Protein AF-A0A922NH41-F1 (afdb_monomer_lite)

Structure (mmCIF, N/CA/C/O backbone):
data_AF-A0A922NH41-F1
#
_entry.id   AF-A0A922NH41-F1
#
loop_
_atom_site.group_PDB
_atom_site.id
_atom_site.type_symbol
_atom_site.label_atom_id
_atom_site.label_alt_id
_atom_site.label_comp_id
_atom_site.label_asym_id
_atom_site.label_entity_id
_atom_site.label_seq_id
_atom_site.pdbx_PDB_ins_code
_atom_site.Cartn_x
_atom_site.Cartn_y
_atom_site.Cartn_z
_atom_site.occupancy
_atom_site.B_iso_or_equiv
_atom_site.auth_seq_id
_atom_site.auth_comp_id
_atom_site.auth_asym_id
_atom_site.auth_atom_id
_atom_site.pdbx_PDB_model_num
ATOM 1 N N . MET A 1 1 ? 10.855 -19.176 -13.902 1.00 51.25 1 MET A N 1
ATOM 2 C CA . MET A 1 1 ? 9.618 -18.468 -13.512 1.00 51.25 1 MET A CA 1
ATOM 3 C C . MET A 1 1 ? 9.506 -18.572 -11.996 1.00 51.25 1 MET A C 1
ATOM 5 O O . MET A 1 1 ? 9.167 -19.634 -11.502 1.00 51.25 1 MET A O 1
ATOM 9 N N . LEU A 1 2 ? 9.926 -17.542 -11.258 1.00 60.00 2 LEU A N 1
ATOM 10 C CA . LEU A 1 2 ? 9.858 -17.499 -9.790 1.00 60.00 2 LEU A CA 1
ATOM 11 C C . LEU A 1 2 ? 9.024 -16.273 -9.411 1.00 60.00 2 LEU A C 1
ATOM 13 O O . LEU A 1 2 ? 9.555 -15.202 -9.153 1.00 60.00 2 LEU A O 1
ATOM 17 N N . SER A 1 3 ? 7.702 -16.411 -9.496 1.00 70.25 3 SER A N 1
ATOM 18 C CA . SER A 1 3 ? 6.727 -15.371 -9.134 1.00 70.25 3 SER A CA 1
ATOM 19 C C . SER A 1 3 ? 6.440 -15.319 -7.631 1.00 70.25 3 SER A C 1
ATOM 21 O O . SER A 1 3 ? 5.739 -14.420 -7.178 1.00 70.25 3 SER A O 1
ATOM 23 N N . ILE A 1 4 ? 6.974 -16.269 -6.859 1.00 72.38 4 ILE A N 1
ATOM 24 C CA . ILE A 1 4 ? 6.817 -16.331 -5.408 1.00 72.38 4 ILE A CA 1
ATOM 25 C C . ILE A 1 4 ? 8.050 -15.677 -4.773 1.00 72.38 4 ILE A C 1
ATOM 27 O O . ILE A 1 4 ? 9.157 -16.191 -4.954 1.00 72.38 4 ILE A O 1
ATOM 31 N N . PRO A 1 5 ? 7.895 -14.555 -4.046 1.00 68.88 5 PRO A N 1
ATOM 32 C CA . PRO A 1 5 ? 8.991 -13.961 -3.293 1.00 68.88 5 PRO A CA 1
ATOM 33 C C . PRO A 1 5 ? 9.519 -14.959 -2.259 1.00 68.88 5 PRO A C 1
ATOM 35 O O . PRO A 1 5 ? 8.747 -15.527 -1.492 1.00 68.88 5 PRO A O 1
ATOM 38 N N . GLY A 1 6 ? 10.837 -15.157 -2.207 1.00 74.38 6 GLY A N 1
ATOM 39 C CA . GLY A 1 6 ? 11.476 -16.044 -1.226 1.00 74.38 6 GLY A CA 1
ATOM 40 C C . GLY A 1 6 ? 11.553 -15.472 0.197 1.00 74.38 6 GLY A C 1
ATOM 41 O O . GLY A 1 6 ? 12.155 -16.097 1.062 1.00 74.38 6 GLY A O 1
ATOM 42 N N . SER A 1 7 ? 11.005 -14.274 0.436 1.00 70.62 7 SER A N 1
ATOM 43 C CA . SER A 1 7 ? 11.106 -13.548 1.706 1.00 70.62 7 SER A CA 1
ATOM 44 C C . SER A 1 7 ? 9.870 -12.681 1.970 1.00 70.62 7 SER A C 1
ATOM 46 O O . SER A 1 7 ? 9.293 -12.110 1.041 1.00 70.62 7 SER A O 1
ATOM 48 N N . SER A 1 8 ? 9.493 -12.553 3.247 1.00 74.00 8 SER A N 1
ATOM 49 C CA . SER A 1 8 ? 8.423 -11.673 3.744 1.00 74.00 8 SER A CA 1
ATOM 50 C C . SER A 1 8 ? 8.791 -10.187 3.751 1.00 74.00 8 SER A C 1
ATOM 52 O O . SER A 1 8 ? 7.912 -9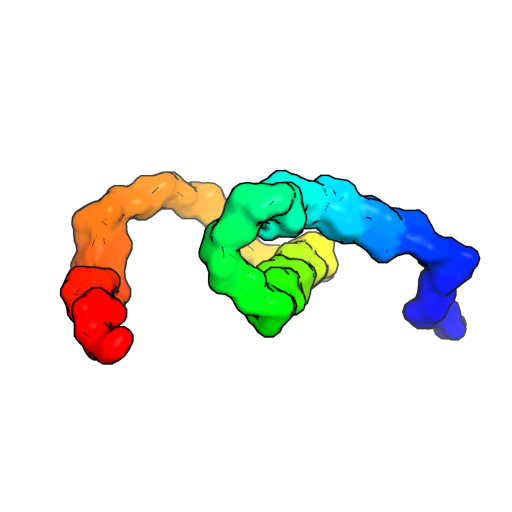.358 3.979 1.00 74.00 8 SER A O 1
ATOM 54 N N . CYS A 1 9 ? 10.051 -9.833 3.474 1.00 72.56 9 CYS A N 1
ATOM 55 C CA . CYS A 1 9 ? 10.568 -8.464 3.577 1.00 72.56 9 CYS A CA 1
ATOM 56 C C . CYS A 1 9 ? 9.736 -7.432 2.785 1.00 72.56 9 CYS A C 1
ATOM 58 O O . CYS A 1 9 ? 9.511 -6.319 3.256 1.00 72.56 9 CYS A O 1
ATOM 60 N N . GLU A 1 10 ? 9.185 -7.813 1.626 1.00 71.50 10 GLU A N 1
ATOM 61 C CA . GLU A 1 10 ? 8.293 -6.941 0.845 1.00 71.50 10 GLU A CA 1
ATOM 62 C C . GLU A 1 10 ? 6.971 -6.637 1.569 1.00 71.50 10 GLU A C 1
ATOM 64 O O . GLU A 1 10 ? 6.438 -5.535 1.446 1.00 71.50 10 GLU A O 1
ATOM 69 N N . CYS A 1 11 ? 6.434 -7.589 2.339 1.00 74.69 11 CYS A N 1
ATOM 70 C CA . CYS A 1 11 ? 5.237 -7.368 3.150 1.00 74.69 11 CYS A CA 1
ATOM 71 C C . CYS A 1 11 ? 5.554 -6.457 4.338 1.00 74.69 11 CYS A C 1
ATOM 73 O O . CYS A 1 11 ? 4.829 -5.495 4.571 1.00 74.69 11 CYS A O 1
ATOM 75 N N . GLU A 1 12 ? 6.657 -6.712 5.045 1.00 78.31 12 GLU A N 1
ATOM 76 C CA . GLU A 1 12 ? 7.112 -5.891 6.177 1.00 78.31 12 GLU A CA 1
ATOM 77 C C . GLU A 1 12 ? 7.330 -4.434 5.761 1.00 78.31 12 GLU A C 1
ATOM 79 O O . GLU A 1 12 ? 6.822 -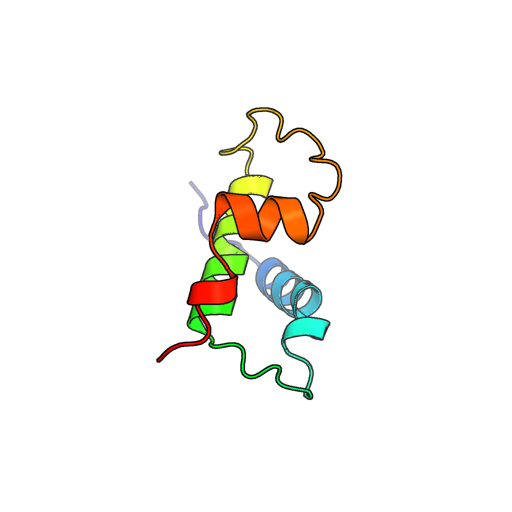3.520 6.410 1.00 78.31 12 GLU A O 1
ATOM 84 N N . ARG A 1 13 ? 7.969 -4.214 4.607 1.00 81.62 13 ARG A N 1
ATOM 85 C CA . ARG A 1 13 ? 8.155 -2.881 4.033 1.00 81.62 13 ARG A CA 1
ATOM 86 C C . ARG A 1 13 ? 6.829 -2.173 3.737 1.00 81.62 13 ARG A C 1
ATOM 88 O O . ARG A 1 13 ? 6.699 -0.992 4.040 1.00 81.62 13 ARG A O 1
ATOM 95 N N . LEU A 1 14 ? 5.834 -2.878 3.189 1.00 75.88 14 LEU A N 1
ATOM 96 C CA . LEU A 1 14 ? 4.503 -2.309 2.926 1.00 75.88 14 LEU A CA 1
ATOM 97 C C . LEU A 1 14 ? 3.765 -1.921 4.208 1.00 75.88 14 LEU A C 1
ATOM 99 O O . LEU A 1 14 ? 3.075 -0.903 4.224 1.00 75.88 14 LEU A O 1
ATOM 103 N N . PHE A 1 15 ? 3.905 -2.715 5.270 1.00 74.38 15 PHE A N 1
ATOM 104 C CA . PHE A 1 15 ? 3.338 -2.380 6.574 1.00 74.38 15 PHE A CA 1
ATOM 105 C C . PHE A 1 15 ? 4.024 -1.161 7.189 1.00 74.38 15 PHE A C 1
ATOM 107 O O . PHE A 1 15 ? 3.330 -0.298 7.721 1.00 74.38 15 PHE A O 1
ATOM 114 N N . SER A 1 16 ? 5.347 -1.035 7.058 1.00 81.06 16 SER A N 1
ATOM 115 C CA . SER A 1 16 ? 6.073 0.163 7.495 1.00 81.06 16 SER A CA 1
ATOM 116 C C . SER A 1 16 ? 5.682 1.408 6.692 1.00 81.06 16 SER A C 1
ATOM 118 O O . SER A 1 16 ? 5.430 2.454 7.279 1.00 81.06 16 SER A O 1
ATOM 120 N N . GLU A 1 17 ? 5.556 1.304 5.365 1.00 78.88 17 GLU A N 1
ATOM 121 C CA . GLU A 1 17 ? 5.155 2.419 4.484 1.00 78.88 17 GLU A CA 1
ATOM 122 C C . GLU A 1 17 ? 3.699 2.881 4.701 1.00 78.88 17 GLU A C 1
ATOM 124 O O . GLU A 1 17 ? 3.327 3.987 4.303 1.00 78.88 17 GLU A O 1
ATOM 129 N N . LEU A 1 18 ? 2.859 2.039 5.305 1.00 72.88 18 LEU A N 1
ATOM 130 C CA . LEU A 1 18 ? 1.486 2.369 5.697 1.00 72.88 18 LEU A CA 1
ATOM 131 C C . LEU A 1 18 ? 1.330 2.565 7.204 1.00 72.88 18 LEU A C 1
ATOM 133 O O . LEU A 1 18 ? 0.199 2.733 7.655 1.00 72.88 18 LEU A O 1
ATOM 137 N N . GLY A 1 19 ? 2.430 2.566 7.961 1.00 72.94 19 GLY A N 1
ATOM 138 C CA . GLY A 1 19 ? 2.436 2.677 9.419 1.00 72.94 19 GLY A CA 1
ATOM 139 C C . GLY A 1 19 ? 1.599 3.855 9.906 1.00 72.94 19 GLY A C 1
ATOM 140 O O . GLY A 1 19 ? 0.645 3.645 10.642 1.00 72.94 19 GLY A O 1
ATOM 141 N N . ASP A 1 20 ? 1.840 5.053 9.376 1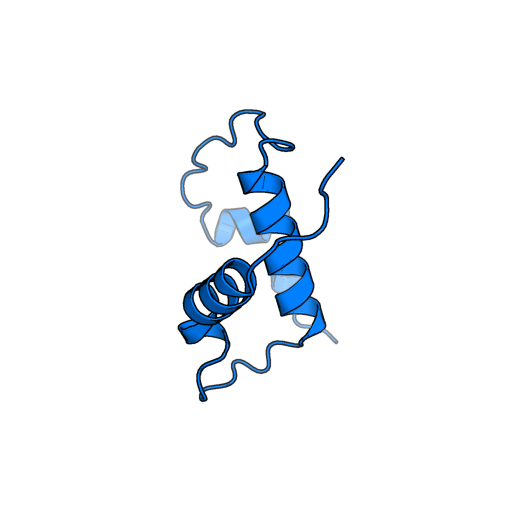.00 68.62 20 ASP A N 1
ATOM 142 C CA . ASP A 1 20 ? 1.105 6.279 9.735 1.00 68.62 20 ASP A CA 1
ATOM 143 C C . ASP A 1 20 ? -0.393 6.230 9.368 1.00 68.62 20 ASP A C 1
ATOM 145 O O . ASP A 1 20 ? -1.227 6.908 9.969 1.00 68.62 20 ASP A O 1
ATOM 149 N N . LEU A 1 21 ? -0.754 5.436 8.354 1.00 65.38 21 LEU A N 1
ATOM 150 C CA . LEU A 1 21 ? -2.135 5.254 7.891 1.00 65.38 21 LEU A CA 1
ATOM 151 C C . LEU A 1 21 ? -2.876 4.173 8.702 1.00 65.38 21 LEU A C 1
ATOM 153 O O . LEU A 1 21 ? -4.109 4.156 8.740 1.00 65.38 21 LEU A O 1
ATOM 157 N N . LEU A 1 22 ? -2.111 3.278 9.330 1.00 65.50 22 LEU A N 1
ATOM 158 C CA . LEU A 1 22 ? -2.553 2.176 10.182 1.00 65.50 22 LEU A CA 1
ATOM 159 C C . LEU A 1 22 ? -2.446 2.500 11.680 1.00 65.50 22 LEU A C 1
ATOM 161 O O . LEU A 1 22 ? -3.038 1.788 12.494 1.00 65.50 22 LEU A O 1
ATOM 165 N N . GLU A 1 23 ? -1.709 3.549 12.047 1.00 65.50 23 GLU A N 1
ATOM 166 C CA . GLU A 1 23 ? -1.490 3.960 13.428 1.00 65.50 23 GLU A CA 1
ATOM 167 C C . GLU A 1 23 ? -2.815 4.266 14.163 1.00 65.50 23 GLU A C 1
ATOM 169 O O . GLU A 1 23 ? -3.829 4.614 13.545 1.00 65.50 23 GLU A O 1
ATOM 174 N N . PRO A 1 24 ? -2.839 4.140 15.508 1.00 54.34 24 PRO A N 1
ATOM 175 C CA . PRO A 1 24 ? -4.056 3.939 16.302 1.00 54.34 24 PRO A CA 1
ATOM 176 C C . PRO A 1 24 ? -5.135 5.027 16.184 1.00 54.34 24 PRO A C 1
ATOM 178 O O . PRO A 1 24 ? -6.294 4.776 16.524 1.00 54.34 24 PRO A O 1
ATOM 181 N N . ARG A 1 25 ? -4.809 6.222 15.675 1.00 57.44 25 ARG A N 1
ATOM 182 C CA . ARG A 1 25 ? -5.786 7.270 15.332 1.00 57.44 25 ARG A CA 1
ATOM 183 C C . ARG A 1 25 ? -6.468 6.936 14.004 1.00 57.44 25 ARG A C 1
ATOM 185 O O . ARG A 1 25 ? -6.348 7.667 13.024 1.00 57.44 25 ARG A O 1
ATOM 192 N N . ARG A 1 26 ? -7.195 5.814 13.987 1.00 57.44 26 ARG A N 1
ATOM 193 C CA . ARG A 1 26 ? -7.974 5.311 12.849 1.00 57.44 26 ARG A CA 1
ATOM 194 C C . ARG A 1 26 ? -8.802 6.455 12.260 1.00 57.44 26 ARG A C 1
ATOM 196 O O . ARG A 1 26 ? -9.846 6.800 12.805 1.00 57.44 26 ARG A O 1
ATOM 203 N N . ARG A 1 27 ? -8.404 6.982 11.100 1.00 58.28 27 ARG A N 1
ATOM 204 C CA . ARG A 1 27 ? -9.228 7.847 10.228 1.00 58.28 27 ARG A CA 1
ATOM 205 C C . ARG A 1 27 ? -10.447 7.098 9.639 1.00 58.28 27 ARG A C 1
ATOM 207 O O . ARG A 1 27 ? -10.874 7.397 8.535 1.00 58.28 27 ARG A O 1
ATOM 214 N N . SER A 1 28 ? -10.951 6.067 10.331 1.00 66.62 28 SER A N 1
ATOM 215 C CA . SER A 1 28 ? -11.967 5.117 9.852 1.00 66.62 28 SER A CA 1
ATOM 216 C C . SER A 1 28 ? -11.723 4.638 8.414 1.00 66.62 28 SER A C 1
ATOM 218 O O . SER A 1 28 ? -12.659 4.495 7.636 1.00 66.62 28 SER A O 1
ATOM 220 N N . ILE A 1 29 ? -10.461 4.414 8.038 1.00 74.31 29 ILE A N 1
ATOM 221 C CA . ILE A 1 29 ? -10.118 3.993 6.678 1.00 74.31 29 ILE A CA 1
ATOM 222 C C . ILE A 1 29 ? -10.460 2.511 6.555 1.00 74.31 29 ILE A C 1
ATOM 224 O O . ILE A 1 29 ? -10.008 1.685 7.354 1.00 74.31 29 ILE A O 1
ATOM 228 N N . SER A 1 30 ? -11.297 2.176 5.576 1.00 80.31 30 SER A N 1
ATOM 229 C CA . SER A 1 30 ? -11.706 0.797 5.352 1.00 80.31 30 SER A CA 1
ATOM 230 C C . SER A 1 30 ? -10.532 -0.036 4.812 1.00 80.31 30 SER A C 1
ATOM 232 O O . SER A 1 30 ? -9.708 0.472 4.043 1.00 80.31 30 SER A O 1
ATOM 234 N N . PRO A 1 31 ? -10.440 -1.330 5.165 1.00 80.12 31 PRO A N 1
ATOM 235 C CA . PRO A 1 31 ? -9.433 -2.230 4.600 1.00 80.12 31 PRO A CA 1
ATOM 236 C C . PRO A 1 31 ? -9.438 -2.259 3.064 1.00 80.12 31 PRO A C 1
ATOM 238 O O . PRO A 1 31 ? -8.389 -2.384 2.438 1.00 80.12 31 PRO A O 1
ATOM 241 N N . GLN A 1 32 ? -10.614 -2.097 2.455 1.00 82.56 32 GLN A N 1
ATOM 242 C CA . GLN A 1 32 ? -10.798 -2.041 1.007 1.00 82.56 32 GLN A CA 1
ATOM 243 C C . GLN A 1 32 ? -10.116 -0.810 0.400 1.00 82.56 32 GLN A C 1
ATOM 245 O O . GLN A 1 32 ? -9.436 -0.926 -0.618 1.00 82.56 32 GLN A O 1
ATOM 250 N N . LEU A 1 33 ? -10.245 0.352 1.046 1.00 83.88 33 LEU A N 1
ATOM 251 C CA . LEU A 1 33 ? -9.597 1.584 0.601 1.00 83.88 33 LEU A CA 1
ATOM 252 C C . LEU A 1 33 ? -8.068 1.485 0.716 1.00 83.88 33 LEU A C 1
ATOM 254 O O . LEU A 1 33 ? -7.355 1.890 -0.198 1.00 83.88 33 LEU A O 1
ATOM 258 N N . LEU A 1 34 ? -7.553 0.866 1.785 1.00 82.44 34 LEU A N 1
ATOM 259 C CA . LEU A 1 34 ? -6.117 0.590 1.927 1.00 82.44 34 LEU A CA 1
ATOM 260 C C . LEU A 1 34 ? -5.591 -0.334 0.822 1.00 82.44 34 LEU A C 1
ATOM 262 O O . LEU A 1 34 ? -4.528 -0.075 0.254 1.00 82.44 34 LEU A O 1
ATOM 266 N N . ALA A 1 35 ? -6.338 -1.391 0.496 1.00 84.25 35 ALA A N 1
ATOM 267 C CA . ALA A 1 35 ? -5.978 -2.313 -0.575 1.00 84.25 35 ALA A CA 1
ATOM 268 C C . ALA A 1 35 ? -5.953 -1.614 -1.945 1.00 84.25 35 ALA A C 1
ATOM 270 O O . ALA A 1 35 ? -5.013 -1.824 -2.713 1.00 84.25 35 ALA A O 1
ATOM 271 N N . ALA A 1 36 ? -6.931 -0.746 -2.228 1.00 85.94 36 ALA A N 1
ATOM 272 C CA . ALA A 1 36 ? -6.970 0.049 -3.456 1.00 85.94 36 ALA A CA 1
ATOM 273 C C . ALA A 1 36 ? -5.753 0.986 -3.568 1.00 85.94 36 ALA A C 1
ATOM 275 O O . ALA A 1 36 ? -5.035 0.943 -4.566 1.00 85.94 36 ALA A O 1
ATOM 276 N N . ILE A 1 37 ? -5.434 1.728 -2.500 1.00 83.81 37 ILE A N 1
ATOM 277 C CA . ILE A 1 37 ? -4.255 2.611 -2.444 1.00 83.81 37 ILE A CA 1
ATOM 278 C C . ILE A 1 37 ? -2.956 1.830 -2.705 1.00 83.81 37 ILE A C 1
ATOM 280 O O . ILE A 1 37 ? -2.073 2.298 -3.429 1.00 83.81 37 ILE A O 1
ATOM 284 N N . GLN A 1 38 ? -2.812 0.634 -2.125 1.00 84.12 38 GLN A N 1
ATOM 285 C CA . GLN A 1 38 ? -1.645 -0.214 -2.379 1.00 84.12 38 GLN A CA 1
ATOM 286 C C . GLN A 1 38 ? -1.570 -0.690 -3.835 1.00 84.12 38 GLN A C 1
ATOM 288 O O . GLN A 1 38 ? -0.471 -0.747 -4.396 1.00 84.12 38 GLN A O 1
ATOM 293 N N . CYS A 1 39 ? -2.708 -1.038 -4.441 1.00 84.69 39 CYS A N 1
ATOM 294 C CA . CYS A 1 39 ? -2.770 -1.457 -5.841 1.00 84.69 39 CYS A CA 1
ATOM 295 C C . CYS A 1 39 ? -2.301 -0.333 -6.770 1.00 84.69 39 CYS A C 1
ATOM 297 O O . CYS A 1 39 ? -1.407 -0.566 -7.587 1.00 84.69 39 CYS A O 1
ATOM 299 N N . ASP A 1 40 ? -2.802 0.888 -6.575 1.00 82.56 40 ASP A N 1
ATOM 300 C CA . ASP A 1 40 ? -2.418 2.056 -7.376 1.00 82.56 40 ASP A CA 1
ATOM 301 C C . ASP A 1 40 ? -0.927 2.376 -7.231 1.00 82.56 40 ASP A C 1
ATOM 303 O O . ASP 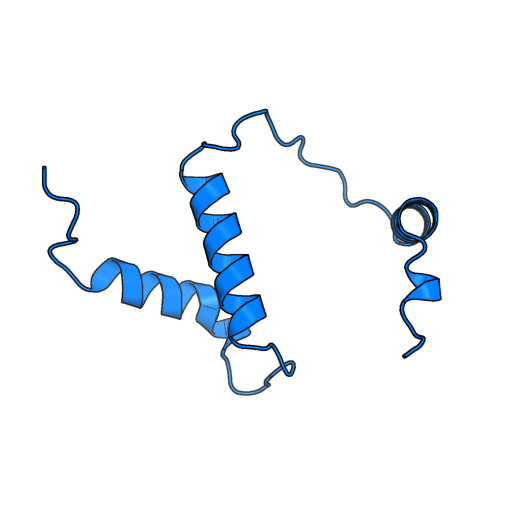A 1 40 ? -0.211 2.543 -8.222 1.00 82.56 40 ASP A O 1
ATOM 307 N N . ARG A 1 41 ? -0.406 2.376 -5.996 1.00 83.06 41 ARG A N 1
ATOM 308 C CA . ARG A 1 41 ? 1.029 2.597 -5.742 1.00 83.06 41 ARG A CA 1
ATOM 309 C C . ARG A 1 41 ? 1.902 1.567 -6.457 1.00 83.06 41 ARG A C 1
ATOM 311 O O . ARG A 1 41 ? 2.915 1.929 -7.059 1.00 83.06 41 ARG A O 1
ATOM 318 N N . ARG A 1 42 ? 1.523 0.285 -6.413 1.00 81.56 42 ARG A N 1
ATOM 319 C CA . ARG A 1 42 ? 2.250 -0.789 -7.109 1.00 81.56 42 ARG A CA 1
ATOM 320 C C . ARG A 1 42 ? 2.169 -0.639 -8.626 1.00 81.56 42 ARG A C 1
ATOM 322 O O . ARG A 1 42 ? 3.181 -0.857 -9.289 1.00 81.56 42 ARG A O 1
ATOM 329 N N . TRP A 1 43 ? 1.015 -0.239 -9.155 1.00 82.31 43 TRP A N 1
ATOM 330 C CA . TRP A 1 43 ? 0.808 0.016 -10.580 1.00 82.31 43 TRP A CA 1
ATOM 331 C C . TRP A 1 43 ? 1.720 1.133 -11.102 1.00 82.31 43 TRP A C 1
ATOM 333 O O . TRP A 1 43 ? 2.441 0.946 -12.086 1.00 82.31 43 TRP A O 1
ATOM 343 N N . ILE A 1 44 ? 1.766 2.262 -10.388 1.00 81.75 44 ILE A N 1
ATOM 344 C CA . ILE A 1 44 ? 2.643 3.400 -10.703 1.00 81.75 44 ILE A CA 1
ATOM 345 C C . ILE A 1 44 ? 4.118 2.981 -10.613 1.00 81.75 44 ILE A C 1
ATOM 347 O O . ILE A 1 44 ? 4.895 3.230 -11.536 1.00 81.75 44 ILE A O 1
ATOM 351 N N . ARG A 1 45 ? 4.508 2.294 -9.528 1.00 79.25 45 ARG A N 1
ATOM 352 C CA . ARG A 1 45 ? 5.890 1.836 -9.294 1.00 79.25 45 ARG A CA 1
ATOM 353 C C . ARG A 1 45 ? 6.386 0.880 -10.374 1.00 79.25 45 ARG A C 1
ATOM 355 O O . ARG A 1 45 ? 7.545 0.955 -10.773 1.00 79.25 45 ARG A O 1
ATOM 362 N N . ALA A 1 46 ? 5.516 0.005 -10.863 1.00 79.56 46 ALA A N 1
ATOM 363 C CA . ALA A 1 46 ? 5.828 -0.918 -11.946 1.00 79.56 46 ALA A CA 1
ATOM 364 C C . ALA A 1 46 ? 5.927 -0.231 -13.325 1.00 79.56 46 ALA A C 1
ATOM 366 O O . ALA A 1 46 ? 6.114 -0.912 -14.329 1.00 79.56 46 ALA A O 1
ATOM 367 N N . ARG A 1 47 ? 5.816 1.108 -13.386 1.00 67.62 47 ARG A N 1
ATOM 368 C CA . ARG A 1 47 ? 5.825 1.927 -14.609 1.00 67.62 47 ARG A CA 1
ATOM 369 C C . ARG A 1 47 ? 4.761 1.542 -15.640 1.00 67.62 47 ARG A C 1
ATOM 371 O O . ARG A 1 47 ? 4.774 2.080 -16.741 1.00 67.62 47 ARG A O 1
ATOM 378 N N . PHE A 1 48 ? 3.761 0.738 -15.270 1.00 63.56 48 PHE A N 1
ATOM 379 C CA . PHE A 1 48 ? 2.575 0.517 -16.106 1.00 63.56 48 PHE A CA 1
ATOM 380 C C . PHE A 1 48 ? 1.756 1.807 -16.312 1.00 63.56 48 PHE A C 1
ATOM 382 O O . PHE A 1 48 ? 0.883 1.849 -17.171 1.00 63.56 48 PHE A O 1
ATOM 389 N N . GLY A 1 49 ? 2.069 2.872 -15.560 1.00 56.66 49 GLY A N 1
ATOM 390 C CA . GLY A 1 49 ? 1.543 4.225 -15.731 1.00 56.66 49 GLY A CA 1
ATOM 391 C C . GLY A 1 49 ? 2.561 5.281 -16.182 1.00 56.66 49 GLY A C 1
ATOM 392 O O . GLY A 1 49 ? 2.272 6.454 -15.992 1.00 56.66 49 GLY A O 1
ATOM 393 N N . SER A 1 50 ? 3.732 4.933 -16.742 1.00 52.53 50 SER A N 1
ATOM 394 C CA . SER A 1 50 ? 4.715 5.932 -17.216 1.00 52.53 50 SER A CA 1
ATOM 395 C C . SER A 1 50 ? 4.357 6.560 -18.574 1.00 52.53 50 SER A C 1
ATOM 397 O O . SER A 1 50 ? 5.199 6.659 -19.466 1.00 52.53 50 SER A O 1
ATOM 399 N N . GLY A 1 51 ? 3.119 7.020 -18.734 1.00 54.62 51 GLY A N 1
ATOM 400 C CA . GLY A 1 51 ? 2.978 8.338 -19.339 1.00 54.62 51 GLY A CA 1
ATOM 401 C C . GLY A 1 51 ? 3.435 9.302 -18.257 1.00 54.62 51 GLY A C 1
ATOM 402 O O . GLY A 1 51 ? 3.001 9.145 -17.121 1.00 54.62 51 GLY A O 1
ATOM 403 N N . GLU A 1 52 ? 4.375 10.194 -18.552 1.00 53.78 52 GLU A N 1
ATOM 404 C CA . GLU A 1 52 ? 4.784 11.272 -17.649 1.00 53.78 52 GLU A CA 1
ATOM 405 C C . GLU A 1 52 ? 3.544 11.810 -16.930 1.00 53.78 52 GLU A C 1
ATOM 407 O O . GLU A 1 52 ? 2.707 12.466 -17.544 1.00 53.78 52 GLU A O 1
ATOM 412 N N . VAL A 1 53 ? 3.355 11.460 -15.655 1.00 57.50 53 VAL A N 1
ATOM 413 C CA . VAL A 1 53 ? 2.355 12.148 -14.852 1.00 57.50 53 VAL A CA 1
ATOM 414 C C . VAL A 1 53 ? 3.019 13.494 -14.645 1.00 57.50 53 VAL A C 1
ATOM 416 O O . VAL A 1 53 ? 4.052 13.530 -13.964 1.00 57.50 53 VAL A O 1
ATOM 419 N N . PRO A 1 54 ? 2.527 14.579 -15.275 1.00 51.56 54 PRO A N 1
ATOM 420 C CA . PRO A 1 54 ? 3.073 15.887 -14.986 1.00 51.56 54 PRO A CA 1
ATOM 421 C C . PRO A 1 54 ? 2.968 16.015 -13.476 1.00 51.56 54 PRO A C 1
ATOM 423 O O . PRO A 1 54 ? 1.952 15.600 -12.905 1.00 51.56 54 PRO A O 1
ATOM 426 N N . VAL A 1 55 ? 4.007 16.529 -12.824 1.00 56.47 55 VAL A N 1
ATOM 427 C CA . VAL A 1 55 ? 3.850 17.056 -11.472 1.00 56.47 55 VAL A CA 1
ATOM 428 C C . VAL A 1 55 ? 2.741 18.092 -11.601 1.00 56.47 55 VAL A C 1
ATOM 430 O O . VAL A 1 55 ? 2.979 19.207 -12.051 1.00 56.47 55 VAL A O 1
ATOM 433 N N . LYS A 1 56 ? 1.496 17.670 -11.367 1.00 57.75 56 LYS A N 1
ATOM 434 C CA . LYS A 1 56 ? 0.354 18.558 -11.378 1.00 57.75 56 LYS A CA 1
ATOM 435 C C . LYS A 1 56 ? 0.594 19.412 -10.162 1.00 57.75 56 LYS A C 1
ATOM 437 O O . LYS A 1 56 ? 0.522 18.922 -9.034 1.00 57.75 56 LYS A O 1
ATOM 442 N N . GLU A 1 57 ? 0.970 20.653 -10.440 1.00 62.75 57 GLU A N 1
ATO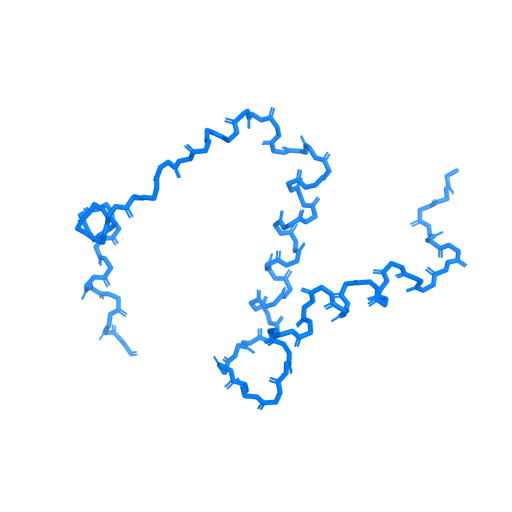M 443 C CA . GLU A 1 57 ? 0.816 21.771 -9.528 1.00 62.75 57 GLU A CA 1
ATOM 444 C C . GLU A 1 57 ? -0.471 21.540 -8.739 1.00 62.75 57 GLU A C 1
ATOM 446 O O . GLU A 1 57 ? -1.482 21.122 -9.315 1.00 62.75 57 GLU A O 1
ATOM 451 N N . ALA A 1 58 ? -0.381 21.669 -7.415 1.00 64.06 58 ALA A N 1
ATOM 452 C CA . ALA A 1 58 ? -1.505 21.417 -6.531 1.00 64.06 58 ALA A CA 1
ATOM 453 C C . ALA A 1 58 ? -2.720 22.187 -7.065 1.00 64.06 58 ALA A C 1
ATOM 455 O O . ALA A 1 58 ? -2.712 23.416 -7.069 1.00 64.06 58 ALA A O 1
ATOM 456 N N . ILE A 1 59 ? -3.712 21.459 -7.585 1.00 71.50 59 ILE A N 1
ATOM 457 C CA . ILE A 1 59 ? -4.948 22.070 -8.067 1.00 71.50 59 ILE A CA 1
ATOM 458 C C . ILE A 1 59 ? -5.627 22.698 -6.854 1.00 71.50 59 ILE A C 1
ATOM 460 O O . ILE A 1 59 ? -5.659 22.079 -5.787 1.00 71.50 59 ILE A O 1
ATOM 464 N N . SER A 1 60 ? -6.094 23.937 -6.986 1.00 76.81 60 SER A N 1
ATOM 465 C CA . SER A 1 60 ? -6.721 24.626 -5.862 1.00 76.81 60 SER A CA 1
ATOM 466 C C . SER A 1 60 ? -8.068 23.984 -5.522 1.00 76.81 60 SER A C 1
ATOM 468 O O . SER A 1 60 ? -8.677 23.301 -6.354 1.00 76.81 60 SER A O 1
ATOM 470 N N . ASP A 1 61 ? -8.544 24.206 -4.299 1.00 74.38 61 ASP A N 1
ATOM 471 C CA . ASP A 1 61 ? -9.819 23.654 -3.834 1.00 74.38 61 ASP A CA 1
ATOM 472 C C . ASP A 1 61 ? -10.989 24.118 -4.718 1.00 74.38 61 ASP A C 1
ATOM 474 O O . ASP A 1 61 ? -11.912 23.346 -4.987 1.00 74.38 61 ASP A O 1
ATOM 478 N N . GLU A 1 62 ? -10.918 25.339 -5.258 1.00 80.50 62 GLU A N 1
ATOM 479 C CA . GLU A 1 62 ? -11.910 25.872 -6.196 1.00 80.50 62 GLU A CA 1
ATOM 480 C C . GLU A 1 62 ? -11.895 25.124 -7.535 1.00 80.50 62 GLU A C 1
ATOM 482 O O . GLU A 1 62 ? -12.947 24.833 -8.107 1.00 80.50 62 GLU A O 1
ATOM 487 N N . GLU A 1 63 ? -10.707 24.787 -8.041 1.00 79.56 63 GLU A N 1
ATOM 488 C CA . GLU A 1 63 ? -10.557 24.057 -9.299 1.00 79.56 63 GLU A CA 1
ATOM 489 C C . GLU A 1 63 ? -10.998 22.593 -9.150 1.00 79.56 63 GLU A C 1
ATOM 491 O O . GLU A 1 63 ? -11.627 22.016 -10.046 1.00 79.56 63 GLU A O 1
ATOM 496 N N . MET A 1 64 ? -10.724 21.997 -7.988 1.00 76.19 64 MET A N 1
ATOM 497 C CA . MET A 1 64 ? -11.198 20.666 -7.628 1.00 76.19 64 MET A CA 1
ATOM 498 C C . MET A 1 64 ? -12.731 20.624 -7.534 1.00 76.19 64 MET A C 1
ATOM 500 O O . MET A 1 64 ? -13.351 19.715 -8.100 1.00 76.19 64 MET A O 1
ATOM 504 N N . ASP A 1 65 ? -13.346 21.606 -6.871 1.00 82.94 65 ASP A N 1
ATOM 505 C CA . ASP A 1 65 ? -14.800 21.673 -6.726 1.00 82.94 65 ASP A CA 1
ATOM 506 C C . ASP A 1 65 ? -15.503 21.932 -8.065 1.00 82.94 65 ASP A C 1
ATOM 508 O O . ASP A 1 65 ? -16.478 21.255 -8.392 1.00 82.94 65 ASP A O 1
ATOM 512 N N . ALA A 1 66 ? -14.959 22.815 -8.905 1.00 79.69 66 ALA A N 1
ATOM 513 C CA . ALA A 1 66 ? -15.500 23.072 -10.239 1.00 79.69 66 ALA A CA 1
ATOM 514 C C . ALA A 1 66 ? -15.466 21.827 -11.142 1.00 79.69 66 ALA A C 1
ATOM 516 O O . ALA A 1 66 ? -16.375 21.605 -11.946 1.00 79.69 66 ALA A O 1
ATOM 517 N N . LYS A 1 67 ? -14.418 21.006 -11.021 1.00 82.44 67 LYS A N 1
ATOM 518 C CA . LYS A 1 67 ? -14.207 19.852 -11.900 1.00 82.44 67 LYS A CA 1
ATOM 519 C C . LYS A 1 67 ? -14.999 18.617 -11.490 1.00 82.44 67 LYS A C 1
ATOM 521 O O . LYS A 1 67 ? -15.464 17.883 -12.361 1.00 82.44 67 LYS A O 1
ATOM 526 N N . TYR A 1 68 ? -15.125 18.373 -10.189 1.00 81.88 68 TYR A N 1
ATOM 527 C CA . TYR A 1 68 ? -15.721 17.139 -9.668 1.00 81.88 68 TYR A CA 1
ATOM 528 C C . TYR A 1 68 ? -17.005 17.371 -8.863 1.00 81.88 68 TYR A C 1
ATOM 530 O O . TYR A 1 68 ? -17.653 16.401 -8.462 1.00 81.88 68 TYR A O 1
ATOM 538 N N . GLY A 1 69 ? -17.401 18.633 -8.661 1.00 80.50 69 GLY A N 1
ATOM 539 C CA . GLY A 1 69 ? -18.597 19.008 -7.908 1.00 80.50 69 GLY A CA 1
ATOM 540 C C . GLY A 1 69 ? -18.558 18.467 -6.487 1.00 80.50 69 GLY A C 1
ATOM 541 O O . GLY A 1 69 ? -19.556 17.913 -6.031 1.00 80.50 69 GLY A O 1
ATOM 542 N N . VAL A 1 70 ? -17.397 18.545 -5.831 1.00 75.62 70 VAL A N 1
ATOM 543 C CA . VAL A 1 70 ? -17.118 17.886 -4.544 1.00 75.62 70 VAL A CA 1
ATOM 544 C C . VAL A 1 70 ? -18.106 18.342 -3.464 1.00 75.62 70 VAL A C 1
ATOM 546 O O . VAL A 1 70 ? -18.548 17.519 -2.666 1.00 75.62 70 VAL A O 1
ATOM 549 N N . HIS A 1 71 ? -18.580 19.590 -3.516 1.00 72.62 71 HIS A N 1
ATOM 550 C CA . HIS A 1 71 ? -19.638 20.118 -2.644 1.00 72.62 71 HIS A CA 1
ATOM 551 C C . HIS A 1 71 ? -20.963 19.336 -2.696 1.00 72.62 71 HIS A C 1
ATOM 553 O O . HIS A 1 71 ? -21.797 19.481 -1.806 1.00 72.62 71 HIS A O 1
ATOM 559 N N . LYS A 1 72 ? -21.197 18.519 -3.732 1.00 75.31 72 LYS A N 1
ATOM 560 C CA . LYS A 1 72 ? -22.398 17.674 -3.853 1.00 75.31 72 LYS A CA 1
ATOM 56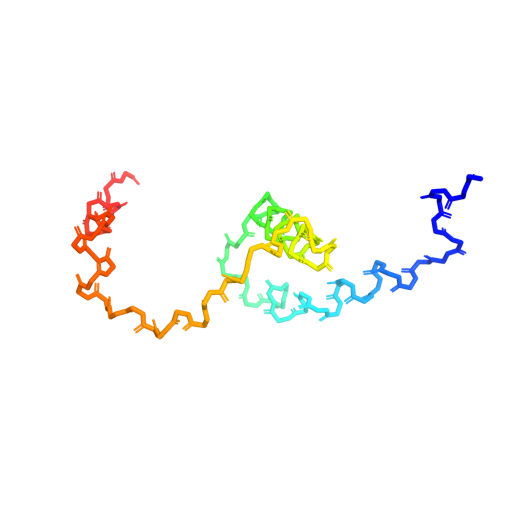1 C C . LYS A 1 72 ? -22.257 16.303 -3.206 1.00 75.31 72 LYS A C 1
ATOM 563 O O . LYS A 1 72 ? -23.244 15.578 -3.127 1.00 75.31 72 LYS A O 1
ATOM 568 N N . TRP A 1 73 ? -21.050 15.927 -2.797 1.00 73.94 73 TRP A N 1
ATOM 569 C CA . TRP A 1 73 ? -20.766 14.596 -2.267 1.00 73.94 73 TRP A CA 1
ATOM 570 C C . TRP A 1 73 ? -21.127 14.475 -0.780 1.00 73.94 73 TRP A C 1
ATOM 572 O O . TRP A 1 73 ? -21.188 13.365 -0.265 1.00 73.94 73 TRP A O 1
ATOM 582 N N . ASP A 1 74 ? -21.439 15.590 -0.113 1.00 65.06 74 ASP A N 1
ATOM 583 C CA . ASP A 1 74 ? -21.844 15.652 1.300 1.00 65.06 74 ASP A CA 1
ATOM 584 C C . ASP A 1 74 ? -23.341 15.335 1.532 1.00 65.06 74 ASP A C 1
ATOM 586 O O . ASP A 1 74 ? -23.965 15.807 2.482 1.00 65.06 74 ASP A O 1
ATOM 590 N N . ILE A 1 75 ? -23.961 14.551 0.642 1.00 59.00 75 ILE A N 1
ATOM 591 C CA . ILE A 1 75 ? -25.350 14.097 0.804 1.00 59.00 75 ILE A CA 1
ATOM 592 C C . ILE A 1 75 ? -25.460 12.606 0.460 1.00 59.00 75 ILE A C 1
ATOM 594 O O . ILE A 1 75 ? -25.798 12.243 -0.667 1.00 59.00 75 ILE A O 1
ATOM 598 N N . SER A 1 76 ? -25.204 11.749 1.454 1.00 52.03 76 SER A N 1
ATOM 599 C CA . SER A 1 76 ? -26.020 10.564 1.775 1.00 52.03 76 SER A CA 1
ATOM 600 C C . SER A 1 76 ? -25.628 9.953 3.114 1.00 52.03 76 SER A C 1
ATOM 602 O O . SER A 1 76 ? -24.421 9.899 3.424 1.00 52.03 76 SER A O 1
#

Secondary structure (DSSP, 8-state):
---S-S-THHHHHHHHHTHHHHSSS-----HHHHHHHHHHHHHHHTTTT-S---------HHHHHHHH-GGGSS--

Foldseek 3Di:
DCPDDPDCVVVVVLCVVCVVCVPPVPPVQDPVNSVVVVVVVVCVVVVVVPPPPDPPDPQDPVRVCVVPVVVVVPDD

Organism: NCBI:txid45151

InterPro domains:
  IPR008906 HAT, C-terminal dimerisation domain [PF05699] (1-44)
  IPR012337 Ribonuclease H-like superfamily [SSF53098] (2-45)

Sequence (76 aa):
MLSIPGSSCECERLFSELGDLLEPRRRSISPQLLAAIQCDRRWIRARFGSGEVPVKEAISDEEMDAKYGVHKWDIS

pLDDT: mean 71.72, std 10.1, range [51.25, 85.94]

Radius of gyration: 17.16 Å; chains: 1; bounding box: 38×44×36 Å